Protein AF-A0A914S487-F1 (afdb_monomer)

Organism: Parascaris equorum (NCBI:txid6256)

Mean predicted aligned error: 7.53 Å

Structure (mmCIF, N/CA/C/O backbone):
data_AF-A0A914S487-F1
#
_entry.id   AF-A0A914S487-F1
#
loop_
_atom_site.group_PDB
_atom_site.id
_atom_site.type_symbol
_atom_site.label_atom_id
_atom_site.label_alt_id
_atom_site.label_comp_id
_atom_site.label_asym_id
_atom_site.label_entity_id
_atom_site.label_seq_id
_atom_site.pdbx_PDB_ins_code
_atom_site.Cartn_x
_atom_site.Cartn_y
_atom_site.Cartn_z
_atom_site.occupancy
_atom_site.B_iso_or_equiv
_atom_site.auth_seq_id
_atom_site.auth_comp_id
_atom_site.auth_asym_id
_atom_site.auth_atom_id
_atom_site.pdbx_PDB_model_num
ATOM 1 N N . MET A 1 1 ? -5.603 -2.906 -7.260 1.00 66.88 1 MET A N 1
ATOM 2 C CA . MET A 1 1 ? -4.496 -3.358 -8.132 1.00 66.88 1 MET A CA 1
ATOM 3 C C . MET A 1 1 ? -4.563 -2.550 -9.412 1.00 66.88 1 MET A C 1
ATOM 5 O O . MET A 1 1 ? -5.646 -2.451 -9.978 1.00 66.88 1 MET A O 1
ATOM 9 N N . ARG A 1 2 ? -3.454 -1.937 -9.825 1.00 77.44 2 ARG A N 1
ATOM 10 C CA . ARG A 1 2 ? -3.332 -1.297 -11.140 1.00 77.44 2 ARG A CA 1
ATOM 11 C C . ARG A 1 2 ? -2.275 -2.038 -11.949 1.00 77.44 2 ARG A C 1
ATOM 13 O O . ARG A 1 2 ? -1.293 -2.519 -11.387 1.00 77.44 2 ARG A O 1
ATOM 20 N N . VAL A 1 3 ? -2.522 -2.158 -13.247 1.00 74.38 3 VAL A N 1
ATOM 21 C CA . VAL A 1 3 ? -1.580 -2.723 -14.212 1.00 74.38 3 VAL A CA 1
ATOM 22 C C . VAL A 1 3 ? -1.174 -1.584 -15.127 1.00 74.38 3 VAL A C 1
ATOM 24 O O . VAL A 1 3 ? -2.038 -0.975 -15.757 1.00 74.38 3 VAL A O 1
ATOM 27 N N . TYR A 1 4 ? 0.117 -1.276 -15.162 1.00 74.00 4 TYR A N 1
ATOM 28 C CA . TYR A 1 4 ? 0.659 -0.235 -16.027 1.00 74.00 4 TYR A CA 1
ATOM 29 C C . TYR A 1 4 ? 1.316 -0.875 -17.247 1.00 74.00 4 TYR A C 1
ATOM 31 O O . TYR A 1 4 ? 2.100 -1.816 -17.103 1.00 74.00 4 TYR A O 1
ATOM 39 N N . LEU A 1 5 ? 0.980 -0.359 -18.430 1.00 71.56 5 LEU A N 1
ATOM 40 C CA . LEU A 1 5 ? 1.623 -0.692 -19.698 1.00 71.56 5 LEU A CA 1
ATOM 41 C C . LEU A 1 5 ? 2.694 0.366 -19.979 1.00 71.56 5 LEU A C 1
ATOM 43 O O . LEU A 1 5 ? 2.381 1.556 -20.015 1.00 71.56 5 LEU A O 1
ATOM 47 N N . GLY A 1 6 ? 3.948 -0.050 -20.149 1.00 68.62 6 GLY A N 1
ATOM 48 C CA . GLY A 1 6 ? 5.018 0.867 -20.536 1.00 68.62 6 GLY A CA 1
ATOM 49 C C . GLY A 1 6 ? 4.857 1.303 -21.992 1.00 68.62 6 GLY A C 1
ATOM 50 O O . GLY A 1 6 ? 4.775 0.456 -22.874 1.00 68.62 6 GLY A O 1
ATOM 51 N N . GLU A 1 7 ? 4.868 2.611 -22.266 1.00 67.56 7 GLU A N 1
ATOM 52 C CA . GLU A 1 7 ? 4.653 3.167 -23.620 1.00 67.56 7 GLU A CA 1
ATOM 53 C C . GLU A 1 7 ? 5.663 2.666 -24.677 1.00 67.56 7 GLU A C 1
ATOM 55 O O . GLU A 1 7 ? 5.401 2.752 -25.872 1.00 67.56 7 GLU A O 1
ATOM 60 N N . HIS A 1 8 ? 6.798 2.097 -24.247 1.00 62.94 8 HIS A N 1
ATOM 61 C CA . HIS A 1 8 ? 7.856 1.554 -25.108 1.00 62.94 8 HIS A CA 1
ATOM 62 C C . HIS A 1 8 ? 8.312 0.138 -24.695 1.00 62.94 8 HIS A C 1
ATOM 64 O O . HIS A 1 8 ? 9.454 -0.253 -24.945 1.00 62.94 8 HIS A O 1
ATOM 70 N N . SER A 1 9 ? 7.467 -0.636 -24.006 1.00 59.50 9 SER A N 1
ATOM 71 C CA . SER A 1 9 ? 7.827 -1.986 -23.559 1.00 59.50 9 SER A CA 1
ATOM 72 C C . SER A 1 9 ? 6.620 -2.896 -23.383 1.00 59.50 9 SER A C 1
ATOM 74 O O . SER A 1 9 ? 5.668 -2.530 -22.703 1.00 59.50 9 SER A O 1
ATOM 76 N N . ASP A 1 10 ? 6.728 -4.138 -23.861 1.00 63.03 10 ASP A N 1
ATOM 77 C CA . ASP A 1 10 ? 5.758 -5.221 -23.618 1.00 63.03 10 ASP A CA 1
ATOM 78 C C . ASP A 1 10 ? 5.725 -5.696 -22.145 1.00 63.03 10 ASP A C 1
ATOM 80 O O . ASP A 1 10 ? 5.109 -6.710 -21.808 1.00 63.03 10 ASP A O 1
ATOM 84 N N . PHE A 1 11 ? 6.416 -4.990 -21.246 1.00 66.50 11 PHE A N 1
ATOM 85 C CA . PHE A 1 11 ? 6.479 -5.301 -19.826 1.00 66.50 11 PHE A CA 1
ATOM 86 C C . PHE A 1 11 ? 5.332 -4.610 -19.082 1.00 66.50 11 PHE A C 1
ATOM 88 O O . PHE A 1 11 ? 5.229 -3.383 -19.047 1.00 66.50 11 PHE A O 1
ATOM 95 N N . TYR A 1 12 ? 4.485 -5.425 -18.456 1.00 69.88 12 TYR A N 1
ATOM 96 C CA . TYR A 1 12 ? 3.418 -4.981 -17.567 1.00 69.88 12 TYR A CA 1
ATOM 97 C C . TYR A 1 12 ? 3.928 -4.960 -16.130 1.00 69.88 12 TYR A C 1
ATOM 99 O O . TYR A 1 12 ? 4.437 -5.974 -15.646 1.00 69.88 12 TYR A O 1
ATOM 107 N N . THR A 1 13 ? 3.739 -3.840 -15.433 1.00 77.69 13 THR A N 1
ATOM 108 C CA . THR A 1 13 ? 4.041 -3.758 -13.998 1.00 77.69 13 THR A CA 1
ATOM 109 C C . THR A 1 13 ? 2.753 -3.841 -13.194 1.00 77.69 13 THR A C 1
ATOM 111 O O . THR A 1 13 ? 1.824 -3.055 -13.402 1.00 77.69 13 THR A O 1
ATOM 114 N N . ILE A 1 14 ? 2.694 -4.797 -12.266 1.00 85.06 14 ILE A N 1
ATOM 115 C CA . ILE A 1 14 ? 1.601 -4.894 -11.296 1.00 85.06 14 ILE A CA 1
ATOM 116 C C . ILE A 1 14 ? 1.981 -4.093 -10.061 1.00 85.06 14 ILE A C 1
ATOM 118 O O . ILE A 1 14 ? 2.996 -4.365 -9.415 1.00 85.06 14 ILE A O 1
ATOM 122 N N . GLU A 1 15 ? 1.100 -3.170 -9.699 1.00 88.25 15 GLU A N 1
ATOM 123 C CA . GLU A 1 15 ? 1.238 -2.342 -8.514 1.00 88.25 15 GLU A CA 1
ATOM 124 C C . GLU A 1 15 ? -0.012 -2.402 -7.627 1.00 88.25 15 GLU A C 1
ATOM 126 O O . GLU A 1 15 ? -1.159 -2.552 -8.081 1.00 88.25 15 GLU A O 1
ATOM 131 N N . HIS A 1 16 ? 0.217 -2.261 -6.323 1.00 89.19 16 HIS A N 1
ATOM 132 C CA . HIS A 1 16 ? -0.822 -2.327 -5.302 1.00 89.19 16 HIS A CA 1
ATOM 133 C C . HIS A 1 16 ? -1.054 -0.946 -4.716 1.00 89.19 16 HIS A C 1
ATOM 135 O O . HIS A 1 16 ? -0.155 -0.351 -4.137 1.00 89.19 16 HIS A O 1
ATOM 141 N N . ILE A 1 17 ?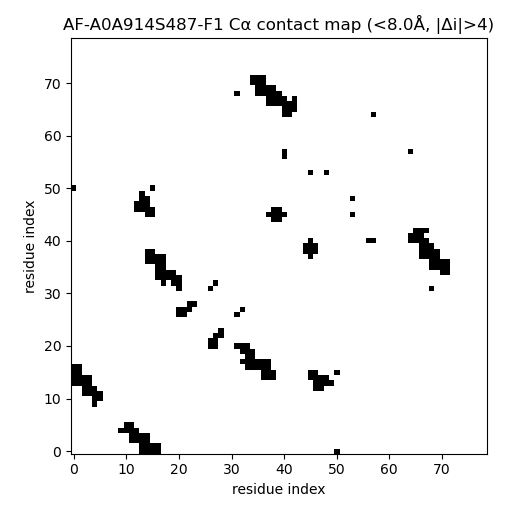 -2.274 -0.447 -4.865 1.00 89.12 17 ILE A N 1
ATOM 142 C CA . ILE A 1 17 ? -2.679 0.870 -4.379 1.00 89.12 17 ILE A CA 1
ATOM 143 C C . ILE A 1 17 ? -3.747 0.674 -3.317 1.00 89.12 17 ILE A C 1
ATOM 145 O O . ILE A 1 17 ? -4.636 -0.167 -3.487 1.00 89.12 17 ILE A O 1
ATOM 149 N N . VAL A 1 18 ? -3.649 1.457 -2.248 1.00 89.44 18 VAL A N 1
ATOM 150 C CA . VAL A 1 18 ? -4.638 1.495 -1.175 1.00 89.44 18 VAL A CA 1
ATOM 151 C C . VAL A 1 18 ? -5.930 2.113 -1.699 1.00 89.44 18 VAL A C 1
ATOM 153 O O . VAL A 1 18 ? -5.953 3.274 -2.103 1.00 89.44 18 VAL A O 1
ATOM 156 N N . SER A 1 19 ? -7.012 1.341 -1.691 1.00 89.38 19 SER A N 1
ATOM 157 C CA . SER A 1 19 ? -8.325 1.803 -2.155 1.00 89.38 19 SER A CA 1
ATOM 158 C C . SER A 1 19 ? -8.984 2.734 -1.138 1.00 89.38 19 SER A C 1
ATOM 160 O O . SER A 1 19 ? -9.448 3.818 -1.474 1.00 89.38 19 SER A O 1
ATOM 162 N N . GLU A 1 20 ? -9.009 2.297 0.117 1.00 89.69 20 GLU A N 1
ATOM 163 C CA . GLU A 1 20 ? -9.672 2.958 1.231 1.00 89.69 20 GLU A CA 1
ATOM 164 C C . GLU A 1 20 ? -8.954 2.571 2.525 1.00 89.69 20 GLU A C 1
ATOM 166 O O . GLU A 1 20 ? -8.344 1.502 2.611 1.00 89.69 20 GLU A O 1
ATOM 171 N N . VAL A 1 21 ? -9.010 3.456 3.518 1.00 89.56 21 VAL A N 1
ATOM 172 C CA . VAL A 1 21 ? -8.493 3.203 4.863 1.00 89.56 21 VAL A CA 1
ATOM 173 C C . VAL A 1 21 ? -9.567 3.609 5.854 1.00 89.56 21 VAL A C 1
ATOM 175 O O . VAL A 1 21 ? -10.008 4.761 5.856 1.00 89.56 21 VAL A O 1
ATOM 178 N N . ASP A 1 22 ? -9.969 2.673 6.707 1.00 91.38 22 ASP A N 1
ATOM 179 C CA . ASP A 1 22 ? -10.916 2.959 7.775 1.00 91.38 22 ASP A CA 1
ATOM 180 C C . ASP A 1 22 ? -10.274 3.872 8.829 1.00 91.38 22 ASP A C 1
ATOM 182 O O . ASP A 1 22 ? -9.153 3.625 9.278 1.00 91.38 22 ASP A O 1
ATOM 186 N N . ARG A 1 23 ? -10.982 4.929 9.240 1.00 89.19 23 ARG A N 1
ATOM 187 C CA . ARG A 1 23 ? -10.444 5.960 10.147 1.00 89.19 23 ARG A CA 1
ATOM 188 C C . ARG A 1 23 ? -10.203 5.465 11.570 1.00 89.19 23 ARG A C 1
ATOM 190 O O . ARG A 1 23 ? -9.429 6.087 12.287 1.00 89.19 23 ARG A O 1
ATOM 197 N N . SER A 1 24 ? -10.869 4.387 11.972 1.00 93.00 24 SER A N 1
ATOM 198 C CA . SER A 1 24 ? -10.680 3.731 13.267 1.00 93.00 24 SER A CA 1
ATOM 199 C C . SER A 1 24 ? -9.641 2.606 13.220 1.00 93.00 24 SER A C 1
ATOM 201 O O . SER A 1 24 ? -9.401 1.947 14.228 1.00 93.00 24 SER A O 1
ATOM 203 N N . SER A 1 25 ? -9.013 2.370 12.060 1.00 87.88 25 SER A N 1
ATOM 204 C CA . SER A 1 25 ? -8.014 1.314 11.906 1.00 87.88 25 SER A CA 1
ATOM 205 C C . SER A 1 25 ? -6.606 1.751 12.342 1.00 87.88 25 SER A C 1
ATOM 207 O O . SER A 1 25 ? -6.222 2.905 12.118 1.00 87.88 25 SER A O 1
ATOM 209 N N . PRO A 1 26 ? -5.767 0.809 12.821 1.00 87.31 26 PRO A N 1
ATOM 210 C CA . PRO A 1 26 ? -4.348 1.063 13.089 1.00 87.31 26 PRO A CA 1
ATOM 211 C C . PRO A 1 26 ? -3.586 1.580 11.862 1.00 87.31 26 PRO A C 1
ATOM 213 O O . PRO A 1 26 ? -2.609 2.313 11.985 1.00 87.31 26 PRO A O 1
ATOM 216 N N . ALA A 1 27 ? -4.040 1.228 10.654 1.00 87.56 27 ALA A N 1
ATOM 217 C CA . ALA A 1 27 ? -3.448 1.711 9.413 1.00 87.56 27 ALA A CA 1
ATOM 218 C C . ALA A 1 27 ? -3.632 3.230 9.242 1.00 87.56 27 ALA A C 1
ATOM 220 O O . ALA A 1 27 ? -2.707 3.916 8.805 1.00 87.56 27 ALA A O 1
ATOM 221 N N . PHE A 1 28 ?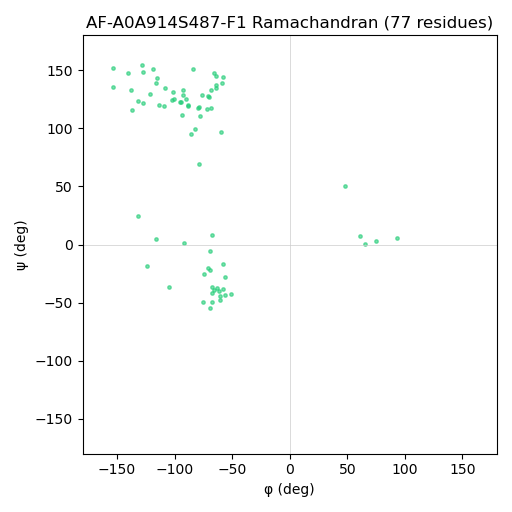 -4.795 3.773 9.620 1.00 87.50 28 PHE A N 1
ATOM 222 C CA . PHE A 1 28 ? -5.034 5.215 9.578 1.00 87.50 28 PHE A CA 1
ATOM 223 C C . PHE A 1 28 ? -4.167 5.964 10.594 1.00 87.50 28 PHE A C 1
ATOM 225 O O . PHE A 1 28 ? -3.590 7.003 10.250 1.00 87.50 28 PHE A O 1
ATOM 232 N N . GLU A 1 29 ? -4.037 5.416 11.805 1.00 88.56 29 GLU A N 1
ATOM 233 C CA . GLU A 1 29 ? -3.169 5.945 12.866 1.00 88.56 29 GLU A CA 1
ATOM 234 C C . GLU A 1 29 ? -1.688 5.913 12.464 1.00 88.56 29 GLU A C 1
ATOM 236 O O . GLU A 1 29 ? -0.966 6.878 12.704 1.00 88.56 29 GLU A O 1
ATOM 241 N N . ALA A 1 30 ? -1.258 4.867 11.749 1.00 86.88 30 ALA A N 1
ATOM 242 C CA . ALA A 1 30 ? 0.085 4.752 11.175 1.00 86.88 30 ALA A CA 1
ATOM 243 C C . ALA A 1 30 ? 0.354 5.726 10.008 1.00 86.88 30 ALA A C 1
ATOM 245 O O . ALA A 1 30 ? 1.476 5.799 9.510 1.00 86.88 30 ALA A O 1
ATOM 246 N N . GLY A 1 31 ? -0.657 6.477 9.561 1.00 87.12 31 GLY A N 1
ATOM 247 C CA . GLY A 1 31 ? -0.518 7.477 8.505 1.00 87.12 31 GLY A CA 1
ATOM 248 C C . GLY A 1 31 ? -0.832 6.975 7.096 1.00 87.12 31 GLY A C 1
ATOM 249 O O . GLY A 1 31 ? -0.697 7.757 6.161 1.00 87.12 31 GLY A O 1
ATOM 250 N N . LEU A 1 32 ? -1.302 5.732 6.930 1.00 87.94 32 LEU A N 1
ATOM 251 C CA . LEU A 1 32 ? -1.723 5.208 5.629 1.00 87.94 32 LEU A CA 1
ATOM 252 C C . LEU A 1 32 ? -2.934 5.985 5.111 1.00 87.94 32 LEU A C 1
ATOM 254 O O . LEU A 1 32 ? -3.877 6.269 5.863 1.00 87.94 32 LEU A O 1
ATOM 258 N N . ARG A 1 33 ? -2.932 6.319 3.824 1.00 88.19 33 ARG A N 1
ATOM 259 C CA . ARG A 1 33 ? -4.018 7.048 3.173 1.00 88.19 33 ARG A CA 1
ATOM 260 C C . ARG A 1 33 ? -4.488 6.335 1.904 1.00 88.19 33 ARG A C 1
ATOM 262 O O . ARG A 1 33 ? -3.737 5.586 1.279 1.00 88.19 33 ARG A O 1
ATOM 269 N N . PRO A 1 34 ? -5.754 6.547 1.503 1.00 89.19 34 PRO A N 1
ATOM 270 C CA . PRO A 1 34 ? -6.212 6.109 0.194 1.00 89.19 34 PRO A CA 1
ATOM 271 C C . PRO A 1 34 ? -5.357 6.740 -0.909 1.00 89.19 34 PRO A C 1
ATOM 273 O O . PRO A 1 34 ? -4.983 7.910 -0.823 1.00 89.19 34 PRO A O 1
ATOM 276 N N . ASN A 1 35 ? -5.119 5.969 -1.966 1.00 88.94 35 ASN A N 1
ATOM 277 C CA . ASN A 1 35 ? -4.213 6.246 -3.085 1.00 88.94 35 ASN A CA 1
ATOM 278 C C . ASN A 1 35 ? -2.715 6.103 -2.798 1.00 88.94 35 ASN A C 1
ATOM 280 O O . ASN A 1 35 ? -1.919 6.303 -3.713 1.00 88.94 35 ASN A O 1
ATOM 284 N N . ASP A 1 36 ? -2.318 5.693 -1.597 1.00 90.06 36 ASP A N 1
ATOM 285 C CA . ASP A 1 36 ? -0.925 5.340 -1.340 1.00 90.06 36 ASP A CA 1
ATOM 286 C C . ASP A 1 36 ? -0.511 4.118 -2.164 1.00 90.06 36 ASP A C 1
ATOM 288 O O . ASP A 1 36 ? -1.235 3.117 -2.243 1.00 90.06 36 ASP A O 1
ATOM 292 N N . LEU A 1 37 ? 0.672 4.193 -2.778 1.00 89.69 37 LEU A N 1
ATOM 293 C CA . LEU A 1 37 ? 1.251 3.075 -3.509 1.00 89.69 37 LEU A CA 1
ATOM 294 C C . LEU A 1 37 ? 2.070 2.211 -2.553 1.00 89.69 37 LEU A C 1
ATOM 296 O O . LEU A 1 37 ? 3.061 2.662 -1.979 1.00 89.69 37 LEU A O 1
ATOM 300 N N . ILE A 1 38 ? 1.692 0.942 -2.432 1.00 89.75 38 ILE A N 1
ATOM 301 C CA . ILE A 1 38 ? 2.397 -0.048 -1.623 1.00 89.75 38 ILE A CA 1
ATOM 302 C C . ILE A 1 38 ?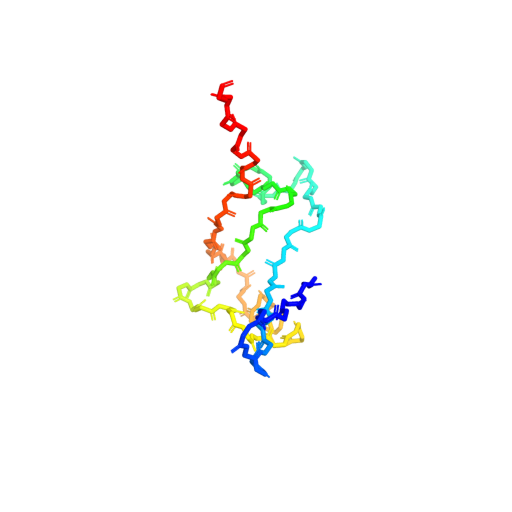 3.611 -0.545 -2.404 1.00 89.75 38 ILE A C 1
ATOM 304 O O . ILE A 1 38 ? 3.476 -1.178 -3.450 1.00 89.75 38 ILE A O 1
ATOM 308 N N . THR A 1 39 ? 4.804 -0.296 -1.863 1.00 90.56 39 THR A N 1
ATOM 309 C CA . THR A 1 39 ? 6.071 -0.707 -2.491 1.00 90.56 39 THR A CA 1
ATOM 310 C C . THR A 1 39 ? 6.699 -1.907 -1.794 1.00 90.56 39 THR A C 1
ATOM 312 O O . THR A 1 39 ? 7.262 -2.777 -2.460 1.00 90.56 39 THR A O 1
ATOM 315 N N . HIS A 1 40 ? 6.578 -1.985 -0.464 1.00 90.62 40 HIS A N 1
ATOM 316 C CA . HIS A 1 40 ? 7.131 -3.080 0.328 1.00 90.62 40 HIS A CA 1
ATOM 317 C C . HIS A 1 40 ? 6.189 -3.510 1.449 1.00 90.62 40 HIS A C 1
ATOM 319 O O . HIS A 1 40 ? 5.522 -2.680 2.064 1.00 90.62 40 HIS A O 1
ATOM 325 N N . VAL A 1 41 ? 6.230 -4.802 1.764 1.00 89.69 41 VAL A N 1
ATOM 326 C CA . VAL A 1 41 ? 5.596 -5.414 2.934 1.00 89.69 41 VAL A CA 1
ATOM 327 C C . VAL A 1 41 ? 6.659 -6.214 3.679 1.00 89.69 41 VAL A C 1
ATOM 329 O O . VAL A 1 41 ? 7.292 -7.091 3.095 1.00 89.69 41 VAL A O 1
ATOM 332 N N . ASN A 1 42 ? 6.882 -5.895 4.952 1.00 85.81 42 ASN A N 1
ATOM 333 C CA . ASN A 1 42 ? 7.900 -6.494 5.818 1.00 85.81 42 ASN A CA 1
ATOM 334 C C . ASN A 1 42 ? 9.276 -6.572 5.149 1.00 85.81 42 ASN A C 1
ATOM 336 O O . ASN A 1 42 ? 9.916 -7.618 5.098 1.00 85.81 42 ASN A O 1
ATOM 340 N N . SER A 1 43 ? 9.708 -5.438 4.591 1.00 85.75 43 SER A N 1
ATOM 341 C CA . SER A 1 43 ? 10.970 -5.281 3.852 1.00 85.75 43 SER A CA 1
ATOM 342 C C . SER A 1 43 ? 11.077 -6.061 2.536 1.00 85.75 43 SER A C 1
ATOM 344 O O . SER A 1 43 ? 12.083 -5.922 1.845 1.00 85.75 43 SER A O 1
ATOM 346 N N . MET A 1 44 ? 10.049 -6.812 2.132 1.00 88.56 44 MET A N 1
ATOM 347 C CA . MET A 1 44 ? 10.004 -7.462 0.824 1.00 88.56 44 MET A CA 1
ATOM 348 C C . MET A 1 44 ? 9.299 -6.572 -0.205 1.00 88.56 44 MET A C 1
ATOM 350 O O . MET A 1 44 ? 8.204 -6.080 0.082 1.00 88.56 44 MET A O 1
ATOM 354 N N . PRO A 1 45 ? 9.872 -6.386 -1.408 1.00 89.38 45 PRO A N 1
ATOM 355 C CA . PRO A 1 45 ? 9.202 -5.661 -2.479 1.00 89.38 45 PRO A CA 1
ATOM 356 C C . PRO A 1 45 ? 7.940 -6.406 -2.923 1.00 89.38 45 PRO A C 1
ATOM 358 O O . PRO A 1 45 ? 7.900 -7.643 -2.921 1.00 89.38 45 PRO A O 1
ATOM 361 N N . VAL A 1 46 ? 6.909 -5.641 -3.289 1.00 89.75 46 VAL A N 1
ATOM 362 C CA . VAL A 1 46 ? 5.622 -6.186 -3.754 1.00 89.75 46 VAL A CA 1
ATOM 363 C C . VAL A 1 46 ? 5.271 -5.837 -5.197 1.00 89.75 46 VAL A C 1
ATOM 365 O O . VAL A 1 46 ? 4.193 -6.198 -5.672 1.00 89.75 46 VAL A O 1
ATOM 368 N N . SER A 1 47 ? 6.178 -5.171 -5.910 1.00 86.44 47 SER A N 1
ATOM 369 C CA . SER A 1 47 ? 6.055 -4.966 -7.350 1.00 86.44 47 SER A CA 1
ATOM 370 C C . SER A 1 47 ? 5.981 -6.312 -8.071 1.00 86.44 47 SER A C 1
ATOM 372 O O . SER A 1 47 ? 6.666 -7.269 -7.711 1.00 86.44 47 SER A O 1
ATOM 374 N N . ASN A 1 48 ? 5.108 -6.402 -9.076 1.00 86.69 48 ASN A N 1
ATOM 375 C CA . ASN A 1 48 ? 4.863 -7.621 -9.855 1.00 86.69 48 ASN A CA 1
ATOM 376 C C . ASN A 1 48 ? 4.335 -8.824 -9.060 1.00 86.69 48 ASN A C 1
ATOM 378 O O . ASN A 1 48 ? 4.169 -9.903 -9.630 1.00 86.69 48 ASN A O 1
ATOM 382 N N . LEU A 1 49 ? 3.994 -8.654 -7.777 1.00 88.75 49 LEU A N 1
ATOM 383 C CA . LEU A 1 49 ? 3.298 -9.699 -7.038 1.00 88.75 49 LEU A CA 1
ATOM 384 C C . LEU A 1 49 ? 1.824 -9.740 -7.448 1.00 88.75 49 LEU A C 1
ATOM 386 O O . LEU A 1 49 ? 1.135 -8.717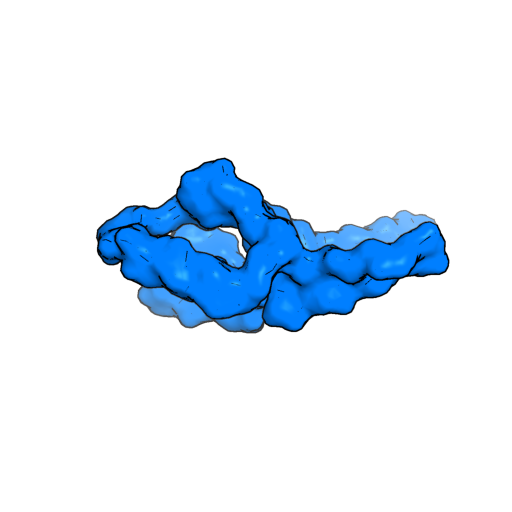 -7.360 1.00 88.75 49 LEU A O 1
ATOM 390 N N . PRO A 1 50 ? 1.289 -10.914 -7.816 1.00 87.12 50 PRO A N 1
ATOM 391 C CA . PRO A 1 50 ? -0.138 -11.070 -8.018 1.00 87.12 50 PRO A CA 1
ATOM 392 C C . PRO A 1 50 ? -0.876 -10.887 -6.686 1.00 87.12 50 PRO A C 1
ATOM 394 O O . PRO A 1 50 ? -0.380 -11.246 -5.614 1.00 87.12 50 PRO A O 1
ATOM 397 N N . HIS A 1 51 ? -2.093 -10.346 -6.759 1.00 83.81 51 HIS A N 1
ATOM 398 C CA . HIS A 1 51 ? -2.891 -9.996 -5.582 1.00 83.81 51 HIS A CA 1
ATOM 399 C C . HIS A 1 51 ? -3.030 -11.129 -4.541 1.00 83.81 51 HIS A C 1
ATOM 401 O O . HIS A 1 51 ? -2.821 -10.850 -3.361 1.00 83.81 51 HIS A O 1
ATOM 407 N N . PRO A 1 52 ? -3.266 -12.406 -4.918 1.00 88.12 52 PRO A N 1
ATOM 408 C CA . PRO A 1 52 ? -3.357 -13.493 -3.942 1.00 88.12 52 PRO A CA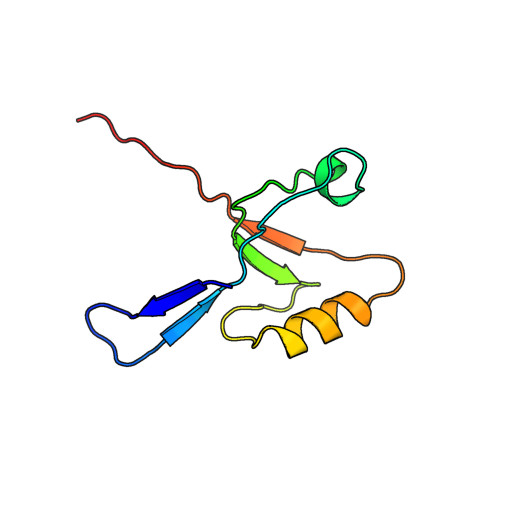 1
ATOM 409 C C . PRO A 1 52 ? -2.066 -13.705 -3.144 1.00 88.12 52 PRO A C 1
ATOM 411 O O . PRO A 1 52 ? -2.125 -13.900 -1.936 1.00 88.12 52 PRO A O 1
ATOM 414 N N . GLN A 1 53 ? -0.895 -13.611 -3.785 1.00 86.94 53 GLN A N 1
ATOM 415 C CA . GLN A 1 53 ? 0.386 -13.775 -3.089 1.00 86.94 53 GLN A CA 1
ATOM 416 C C . GLN A 1 53 ? 0.653 -12.629 -2.115 1.00 86.94 53 GLN A C 1
ATOM 418 O O . GLN A 1 53 ? 1.188 -12.862 -1.031 1.00 86.94 53 GLN A O 1
ATOM 423 N N . LEU A 1 54 ? 0.260 -11.403 -2.475 1.00 87.56 54 LEU A N 1
ATOM 424 C CA . LEU A 1 54 ? 0.311 -10.283 -1.542 1.00 87.56 54 LEU A CA 1
ATOM 425 C C . LEU A 1 54 ? -0.568 -10.562 -0.315 1.00 87.56 54 LEU A C 1
ATOM 427 O O . LEU A 1 54 ? -0.092 -10.413 0.806 1.00 87.56 54 LEU A O 1
ATOM 431 N N . MET A 1 55 ? -1.812 -11.009 -0.517 1.00 87.38 55 MET A N 1
ATOM 432 C CA . MET A 1 55 ? -2.727 -11.324 0.586 1.00 87.38 55 MET A CA 1
ATOM 433 C C . MET A 1 55 ? -2.178 -12.434 1.481 1.00 87.38 55 MET A C 1
ATOM 435 O O . MET A 1 55 ? -2.181 -12.284 2.697 1.00 87.38 55 MET A O 1
ATOM 439 N N . SER A 1 56 ? -1.630 -13.508 0.905 1.00 87.06 56 SER A N 1
ATOM 440 C CA . SER A 1 56 ? -0.988 -14.571 1.685 1.00 87.06 56 SER A CA 1
ATOM 441 C C . SER A 1 56 ? 0.157 -14.046 2.546 1.00 87.06 56 SER A C 1
ATOM 443 O O . SER A 1 56 ? 0.304 -14.486 3.680 1.00 87.06 56 SER A O 1
ATOM 445 N N . ARG A 1 57 ? 0.949 -13.089 2.044 1.00 84.31 57 ARG A N 1
ATOM 446 C CA . ARG A 1 57 ? 2.004 -12.457 2.845 1.00 84.31 57 ARG A CA 1
ATOM 447 C C . ARG A 1 57 ? 1.415 -11.626 3.968 1.00 84.31 57 ARG A C 1
ATOM 449 O O . ARG A 1 57 ? 1.828 -11.819 5.096 1.00 84.31 57 ARG A O 1
ATOM 456 N N . LEU A 1 58 ? 0.447 -10.758 3.684 1.00 84.38 58 LEU A N 1
ATOM 457 C CA . LEU A 1 58 ? -0.204 -9.933 4.707 1.00 84.38 58 LEU A CA 1
ATOM 458 C C . LEU A 1 58 ? -0.815 -10.791 5.825 1.00 84.38 58 LEU A C 1
ATOM 460 O O . LEU A 1 58 ? -0.629 -10.483 6.994 1.00 84.38 58 LEU A O 1
ATOM 464 N N . LEU A 1 59 ? -1.481 -11.889 5.458 1.00 83.25 59 LEU A N 1
ATOM 465 C CA . LEU A 1 59 ? -2.135 -12.815 6.386 1.00 83.25 59 LEU A CA 1
ATOM 466 C C . LEU A 1 59 ? -1.154 -13.712 7.155 1.00 83.25 59 LEU A C 1
ATOM 468 O O . LEU A 1 59 ? -1.490 -14.188 8.235 1.00 83.25 59 LEU A O 1
ATOM 472 N N . ALA A 1 60 ? 0.042 -13.965 6.616 1.00 82.25 60 ALA A N 1
ATOM 473 C CA . ALA A 1 60 ? 1.058 -14.773 7.289 1.00 82.25 60 ALA A CA 1
ATOM 474 C C . ALA A 1 60 ? 1.677 -14.063 8.506 1.00 82.25 60 ALA A C 1
ATOM 476 O O . ALA A 1 60 ? 2.248 -14.726 9.373 1.00 82.25 60 ALA A O 1
ATOM 477 N N . TYR A 1 61 ? 1.577 -12.734 8.585 1.00 72.31 61 TYR A N 1
ATOM 478 C CA . TYR A 1 61 ? 2.087 -11.963 9.713 1.00 72.31 61 TYR A CA 1
ATOM 479 C C . TYR A 1 61 ? 0.974 -11.741 10.739 1.00 72.31 61 TYR A C 1
ATOM 481 O O . TYR A 1 61 ? 0.000 -11.048 10.473 1.00 72.31 61 TYR A O 1
ATOM 489 N N . GLY A 1 62 ? 1.115 -12.373 11.908 1.00 70.06 62 GLY A N 1
ATOM 490 C CA . GLY A 1 62 ? 0.055 -12.434 12.917 1.00 70.06 62 GLY A CA 1
ATOM 491 C C . GLY A 1 62 ? -0.250 -11.101 13.606 1.00 70.06 62 GLY A C 1
ATOM 492 O O . GLY A 1 62 ?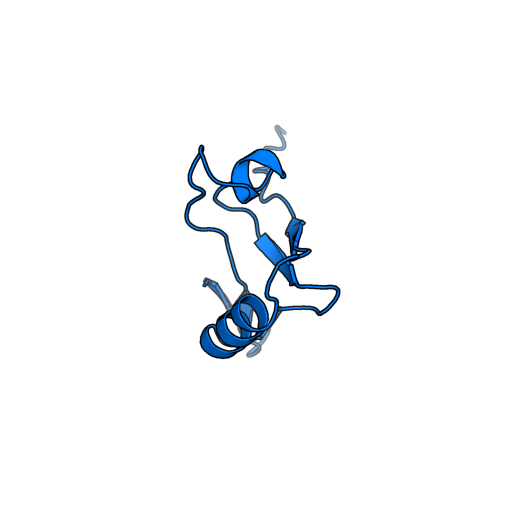 -1.399 -10.677 13.614 1.00 70.06 62 GLY A O 1
ATOM 493 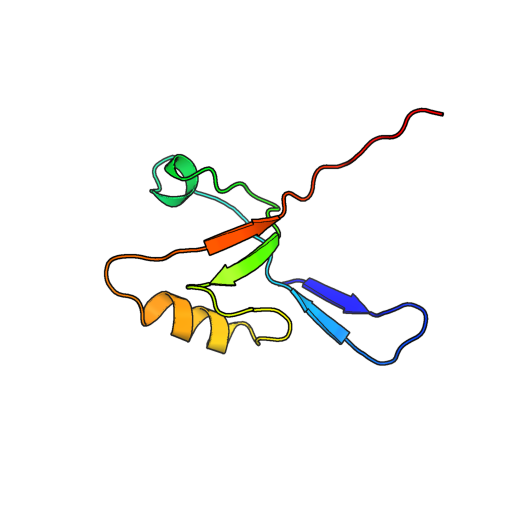N N . ASN A 1 63 ? 0.764 -10.446 14.189 1.00 76.19 63 ASN A N 1
ATOM 494 C CA . ASN A 1 63 ? 0.539 -9.340 15.137 1.00 76.19 63 ASN A CA 1
ATOM 495 C C . ASN A 1 63 ? 1.223 -8.017 14.756 1.00 76.19 63 ASN A C 1
ATOM 497 O O . ASN A 1 63 ? 0.850 -6.974 15.282 1.00 76.19 63 ASN A O 1
ATOM 501 N N . GLU A 1 64 ? 2.224 -8.044 13.874 1.00 80.00 64 GLU A N 1
ATOM 502 C CA . GLU A 1 64 ? 2.956 -6.850 13.444 1.00 80.00 64 GLU A CA 1
ATOM 503 C C . GLU A 1 64 ? 3.198 -6.898 11.934 1.00 80.00 64 GLU A C 1
ATOM 505 O O . GLU A 1 64 ? 3.624 -7.917 11.384 1.00 80.00 64 GLU A O 1
ATOM 510 N N . LEU A 1 65 ? 2.911 -5.782 11.264 1.00 83.62 65 LEU A N 1
ATOM 511 C CA . LEU A 1 65 ? 3.027 -5.640 9.821 1.00 83.62 65 LEU A CA 1
ATOM 512 C C . LEU A 1 65 ? 3.657 -4.286 9.485 1.00 83.62 65 LEU A C 1
ATOM 514 O O . LEU A 1 65 ? 3.067 -3.238 9.731 1.00 83.62 65 LEU A O 1
ATOM 518 N N . SER A 1 66 ? 4.842 -4.308 8.878 1.00 86.62 66 SER A N 1
ATOM 519 C CA . SER A 1 66 ? 5.507 -3.116 8.356 1.00 86.62 66 SER A CA 1
ATOM 520 C C . SER A 1 66 ? 5.184 -2.948 6.874 1.00 86.62 66 SER A C 1
ATOM 522 O O . SER A 1 66 ? 5.463 -3.834 6.067 1.00 86.62 66 SER A O 1
ATOM 524 N N . ILE A 1 67 ? 4.614 -1.808 6.486 1.00 88.25 67 ILE A N 1
ATOM 525 C CA . ILE A 1 67 ? 4.312 -1.490 5.086 1.00 88.25 67 ILE A CA 1
ATOM 526 C C . ILE A 1 67 ? 5.045 -0.205 4.714 1.00 88.25 67 ILE A C 1
ATOM 528 O O . ILE A 1 67 ? 4.937 0.793 5.422 1.00 88.25 67 ILE A O 1
ATOM 532 N N . LYS A 1 68 ? 5.777 -0.212 3.594 1.00 88.31 68 LYS A N 1
ATOM 533 C CA . LYS A 1 68 ? 6.323 1.020 3.009 1.00 88.31 68 LYS A CA 1
ATOM 534 C C . LYS A 1 68 ? 5.452 1.461 1.853 1.00 88.31 68 LYS A C 1
ATOM 536 O O . LYS A 1 68 ? 5.257 0.710 0.888 1.00 88.31 68 LYS A O 1
ATOM 541 N N . VAL A 1 69 ? 5.006 2.705 1.932 1.00 89.62 69 VAL A N 1
ATOM 542 C CA . VAL A 1 69 ? 4.228 3.350 0.884 1.00 89.62 69 VAL A CA 1
ATOM 543 C C . VAL A 1 69 ? 4.940 4.574 0.338 1.00 89.62 69 VAL A C 1
ATOM 545 O O . VAL A 1 69 ? 5.705 5.224 1.049 1.00 89.62 69 VAL A O 1
ATOM 548 N N . ILE A 1 70 ? 4.685 4.876 -0.931 1.00 87.94 70 ILE A N 1
ATOM 549 C CA . ILE A 1 70 ? 4.982 6.187 -1.498 1.00 87.94 70 ILE A CA 1
ATOM 550 C C . ILE A 1 70 ? 3.665 6.920 -1.739 1.00 87.94 70 ILE A C 1
ATOM 552 O O . ILE A 1 70 ? 2.695 6.344 -2.237 1.00 87.94 70 ILE A O 1
ATOM 556 N N . LEU A 1 71 ? 3.634 8.191 -1.348 1.00 77.94 71 LEU A N 1
ATOM 557 C CA . LEU A 1 71 ? 2.477 9.057 -1.524 1.00 77.94 71 LEU A CA 1
ATOM 558 C C . LEU A 1 71 ? 2.320 9.370 -3.014 1.00 77.94 71 LEU A C 1
ATOM 560 O O . LEU A 1 71 ? 3.246 9.894 -3.639 1.00 77.94 71 LEU A O 1
ATOM 564 N N . PHE A 1 72 ? 1.135 9.135 -3.571 1.00 65.62 72 PHE A N 1
ATOM 565 C CA . PHE A 1 72 ? 0.766 9.686 -4.876 1.00 65.62 72 PHE A CA 1
ATOM 566 C C . PHE A 1 72 ? 0.367 11.158 -4.686 1.00 65.62 72 PHE A C 1
ATOM 568 O O . PHE A 1 72 ? -0.804 11.532 -4.739 1.00 65.62 72 PHE A O 1
ATOM 575 N N . VAL A 1 73 ? 1.338 12.017 -4.369 1.00 53.38 73 VAL A N 1
ATOM 576 C CA . VAL A 1 73 ? 1.088 13.461 -4.312 1.00 53.38 73 VAL A CA 1
ATOM 577 C C . VAL A 1 73 ? 0.918 13.954 -5.744 1.00 53.38 73 VAL A C 1
ATOM 579 O O . VAL A 1 73 ? 1.850 13.888 -6.542 1.00 53.38 73 VAL A O 1
ATOM 582 N N . ASN A 1 74 ? -0.270 14.464 -6.072 1.00 48.47 74 ASN A N 1
ATOM 583 C CA . ASN A 1 74 ? -0.459 15.287 -7.262 1.00 48.47 74 ASN A CA 1
ATOM 584 C C . ASN A 1 74 ? 0.449 16.519 -7.132 1.00 48.47 74 ASN A C 1
ATOM 586 O O . ASN A 1 74 ? 0.113 17.483 -6.445 1.00 48.47 74 ASN A O 1
ATOM 590 N N . CYS A 1 75 ? 1.629 16.470 -7.749 1.00 39.97 75 CYS A N 1
ATOM 591 C CA . CYS A 1 75 ? 2.540 17.601 -7.807 1.00 39.97 75 CYS A CA 1
ATOM 592 C C . CYS A 1 75 ? 2.088 18.522 -8.942 1.00 39.97 75 CYS A C 1
ATOM 594 O O . CYS A 1 75 ? 2.333 18.259 -10.118 1.00 39.97 75 CYS A O 1
ATOM 596 N N . HIS A 1 76 ? 1.373 19.587 -8.586 1.00 51.59 76 HIS A N 1
ATOM 597 C CA . HIS A 1 76 ? 0.934 20.606 -9.531 1.00 51.59 76 HIS A CA 1
ATOM 598 C C . HIS A 1 76 ? 2.057 21.640 -9.691 1.00 51.59 76 HIS A C 1
ATOM 600 O O . HIS A 1 76 ? 2.176 22.571 -8.895 1.00 51.59 76 HIS A O 1
ATOM 606 N N . ILE A 1 77 ? 2.907 21.476 -10.707 1.00 56.09 77 IL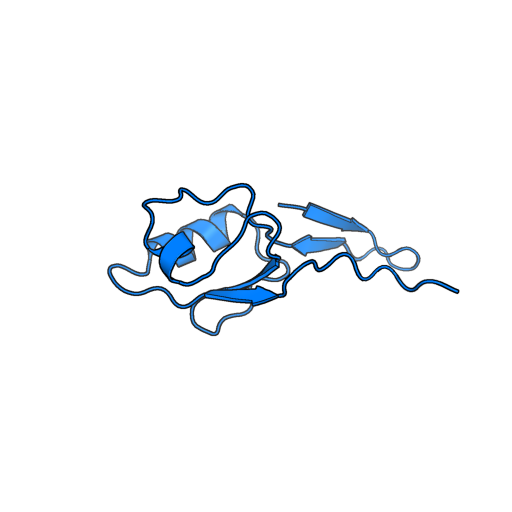E A N 1
ATOM 607 C CA . ILE A 1 77 ? 3.899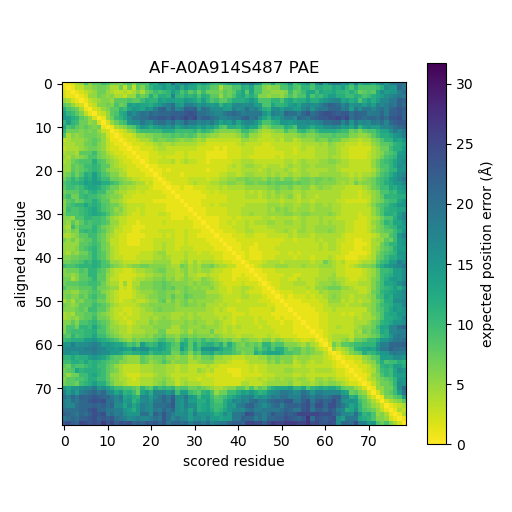 22.497 -11.064 1.00 56.09 77 ILE A CA 1
ATOM 608 C C . ILE A 1 77 ? 3.154 23.587 -11.838 1.00 56.09 77 ILE A C 1
ATOM 610 O O . ILE A 1 77 ? 2.666 23.353 -12.942 1.00 56.09 77 ILE A O 1
ATOM 614 N N . ARG A 1 78 ? 3.004 24.772 -11.239 1.00 46.25 78 ARG A N 1
ATOM 615 C CA . ARG A 1 78 ? 2.532 25.959 -11.962 1.00 46.25 78 ARG A CA 1
ATOM 616 C C . ARG A 1 78 ? 3.709 26.525 -12.756 1.00 46.25 78 ARG A C 1
ATOM 618 O O . ARG A 1 78 ? 4.708 26.898 -12.144 1.00 46.25 78 ARG A O 1
ATOM 625 N N . VAL A 1 79 ? 3.574 26.549 -14.081 1.00 61.78 79 VAL A N 1
ATOM 626 C CA . VAL A 1 79 ? 4.419 27.337 -14.994 1.00 61.78 79 VAL A CA 1
ATOM 627 C C . VAL A 1 79 ? 3.850 28.735 -15.172 1.00 61.78 79 VAL A C 1
ATOM 629 O O . VAL A 1 79 ? 2.603 28.870 -15.111 1.00 61.78 79 VAL A O 1
#

InterPro domains:
  IPR001478 PDZ domain [PS50106] (17-69)
  IPR001478 PDZ domain [SM00228] (7-73)
  IPR036034 PDZ superfamily [G3DSA:2.30.42.10] (1-74)
  IPR036034 PDZ superfamily [SSF50156] (13-71)
  IPR041489 PDZ domain 6 [PF17820] (17-51)
  IPR051067 Na+/H+ exchange regulatory cofactor [PTHR14191] (15-69)

Nearest PDB structures (foldseek):
  2w7r-assembly1_B  TM=8.019E-01  e=4.788E-06  Homo sapiens
  3ps4-assembly2_C  TM=8.406E-01  e=1.689E-05  Homo sapiens
  3khf-assembly3_A  TM=8.290E-01  e=3.173E-05  Homo sapiens
  3khf-assembly3_B  TM=8.296E-01  e=1.120E-04  Homo sapiens
  2jwe-assembly1_B  TM=7.669E-01  e=1.229E-03  Homo sapiens

Foldseek 3Di:
DDWDDDPPDPDIKDWDFAQQDDCPDVCVVVVDGGRWTWQDKPNHGCIPPDPVVVVVSVVVDDPDIDTDTDDPDPDDDDD

Radius of gyration: 14.39 Å; Cα contacts (8 Å, |Δi|>4): 115; chains: 1; bounding box: 22×42×40 Å

Sequence (79 aa):
MRVYLGEHSDFYTIEHIVSEVDRSSPAFEAGLRPNDLITHVNSMPVSNLPHPQLMSRLLAYGNELSIKVILFVNCHIRV

Solvent-accessible surface area (backbone atoms only — not comparable to full-atom values): 4964 Å² total; per-residue (Å²): 111,50,77,47,75,43,99,87,44,99,55,72,47,34,42,45,47,38,82,71,59,57,82,90,37,71,55,33,75,73,64,56,50,56,56,25,34,49,47,26,50,70,88,37,74,40,66,64,50,55,68,68,61,51,49,54,53,60,68,69,44,85,89,69,83,54,73,45,65,48,78,70,69,87,78,80,81,83,128

pLDDT: mean 80.48, std 12.3, range [39.97, 93.0]

Secondary structure (DSSP, 8-state):
-EEEEETTEEEEEEEEE-----TTSHHHHTT--TTPEEEEETTEE-TT--HHHHHHHHHH-SS---EEEE---------